Protein AF-A0A7R9URX5-F1 (afdb_monomer_lite)

Structure (mmCIF, N/CA/C/O backbone):
data_AF-A0A7R9URX5-F1
#
_entry.id   AF-A0A7R9URX5-F1
#
loop_
_atom_site.group_PDB
_atom_site.id
_atom_site.type_symbol
_atom_site.label_atom_id
_atom_site.label_alt_id
_atom_site.label_comp_id
_atom_site.label_asym_id
_atom_site.label_entity_id
_atom_site.label_seq_id
_atom_site.pdbx_PDB_ins_code
_atom_site.Cartn_x
_atom_site.Cartn_y
_atom_site.Cartn_z
_atom_site.occupancy
_atom_site.B_iso_or_equiv
_atom_site.auth_seq_id
_atom_site.auth_comp_id
_atom_site.auth_asym_id
_atom_site.auth_atom_id
_atom_site.pdbx_PDB_model_num
ATOM 1 N N . ALA A 1 1 ? -6.081 -8.281 -14.364 1.00 60.78 1 ALA A N 1
ATOM 2 C CA . ALA A 1 1 ? -4.673 -8.178 -14.805 1.00 60.78 1 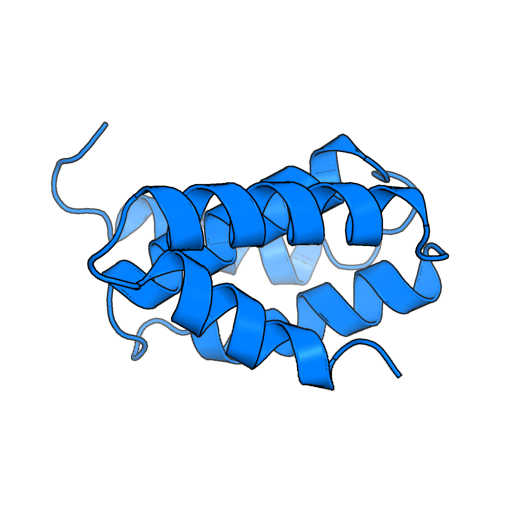ALA A CA 1
ATOM 3 C C . ALA A 1 1 ? -3.743 -7.744 -13.670 1.00 60.78 1 ALA A C 1
ATOM 5 O O . ALA A 1 1 ? -2.811 -8.479 -13.414 1.00 60.78 1 ALA A O 1
ATOM 6 N N . VAL A 1 2 ? -3.989 -6.657 -12.929 1.00 69.06 2 VAL A N 1
ATOM 7 C CA . VAL A 1 2 ? -3.375 -6.476 -11.587 1.00 69.06 2 VAL A CA 1
ATOM 8 C C . VAL A 1 2 ? -4.146 -5.482 -10.714 1.00 69.06 2 VAL A C 1
ATOM 10 O O . VAL A 1 2 ? -4.247 -5.650 -9.509 1.00 69.06 2 VAL A O 1
ATOM 13 N N . THR A 1 3 ? -4.822 -4.521 -11.342 1.00 69.81 3 THR A N 1
ATOM 14 C CA . THR A 1 3 ? -5.726 -3.553 -10.702 1.00 69.81 3 THR A CA 1
ATOM 15 C C . THR A 1 3 ? -6.873 -4.186 -9.919 1.00 69.81 3 THR A C 1
ATOM 17 O O . THR A 1 3 ? -7.281 -3.638 -8.906 1.00 69.81 3 THR A O 1
ATOM 20 N N . ALA A 1 4 ? -7.351 -5.366 -10.322 1.00 78.88 4 ALA A N 1
ATOM 21 C CA . ALA A 1 4 ? -8.354 -6.120 -9.564 1.00 78.88 4 ALA A CA 1
ATOM 22 C C . ALA A 1 4 ? -7.836 -6.632 -8.203 1.00 78.88 4 ALA A C 1
ATOM 24 O O . ALA A 1 4 ? -8.637 -6.934 -7.327 1.00 78.88 4 ALA A O 1
ATOM 25 N N . LEU A 1 5 ? -6.512 -6.720 -8.017 1.00 78.62 5 LEU A N 1
ATOM 26 C CA . LEU A 1 5 ? -5.903 -7.103 -6.740 1.00 78.62 5 LEU A CA 1
ATOM 27 C C . LEU A 1 5 ? -5.807 -5.919 -5.773 1.00 78.62 5 LEU A C 1
ATOM 29 O O . LEU A 1 5 ? -5.698 -6.135 -4.575 1.00 78.62 5 LEU A O 1
ATOM 33 N N . VAL A 1 6 ? -5.862 -4.676 -6.260 1.00 80.19 6 VAL A N 1
ATOM 34 C CA . VAL A 1 6 ? -5.692 -3.479 -5.422 1.00 80.19 6 VAL A CA 1
ATOM 35 C C . VAL A 1 6 ? -6.786 -3.357 -4.348 1.00 80.19 6 VAL A C 1
ATOM 37 O O . VAL A 1 6 ? -6.421 -3.202 -3.185 1.00 80.19 6 VAL A O 1
ATOM 40 N N . PRO A 1 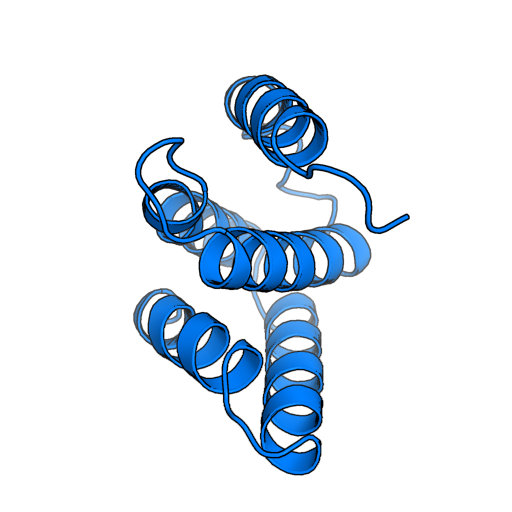7 ? -8.090 -3.511 -4.655 1.00 81.56 7 PRO A N 1
ATOM 41 C CA . PRO A 1 7 ? -9.133 -3.513 -3.627 1.00 81.56 7 PRO A CA 1
ATOM 42 C C . PRO A 1 7 ? -8.955 -4.640 -2.605 1.00 81.56 7 PRO A C 1
ATOM 44 O O . PRO A 1 7 ? -9.097 -4.402 -1.411 1.00 81.56 7 PRO A O 1
ATOM 47 N N . LEU A 1 8 ? -8.564 -5.835 -3.063 1.00 84.25 8 LEU A N 1
ATOM 48 C CA . LEU A 1 8 ? -8.329 -6.999 -2.199 1.00 84.25 8 LEU A CA 1
ATOM 49 C C . LEU A 1 8 ? -7.130 -6.793 -1.263 1.00 84.25 8 LEU A C 1
ATOM 51 O O . LEU A 1 8 ? -7.151 -7.241 -0.122 1.00 84.25 8 LEU A O 1
ATOM 55 N N . LEU A 1 9 ? -6.084 -6.103 -1.726 1.00 82.56 9 LEU A N 1
ATOM 56 C CA . LEU A 1 9 ? -4.941 -5.734 -0.892 1.00 82.56 9 LEU A CA 1
ATOM 57 C C . LEU A 1 9 ? -5.325 -4.688 0.155 1.00 82.56 9 LEU A C 1
ATOM 59 O O . LEU A 1 9 ? -4.887 -4.799 1.295 1.00 82.56 9 LEU A O 1
ATOM 63 N N . ILE A 1 10 ? -6.139 -3.693 -0.212 1.00 80.81 10 ILE A N 1
ATOM 64 C CA . ILE A 1 10 ? -6.640 -2.689 0.738 1.00 80.81 10 ILE A CA 1
ATOM 65 C C . ILE A 1 10 ? -7.506 -3.367 1.806 1.00 80.81 10 ILE A C 1
ATOM 67 O O . ILE A 1 10 ? -7.312 -3.108 2.989 1.00 80.81 10 ILE A O 1
ATOM 71 N N . GLU A 1 11 ? -8.405 -4.267 1.404 1.00 84.38 11 GLU A N 1
ATOM 72 C CA . GLU A 1 11 ? -9.258 -5.036 2.316 1.00 84.38 11 GLU A CA 1
ATOM 73 C C . GLU A 1 11 ? -8.430 -5.948 3.232 1.00 84.38 11 GLU A C 1
ATOM 75 O O . GLU A 1 11 ? -8.599 -5.915 4.446 1.00 84.38 11 GLU A O 1
ATOM 80 N N . GLY A 1 12 ? -7.457 -6.684 2.685 1.00 81.75 12 GLY A N 1
ATOM 81 C CA . GLY A 1 12 ? -6.571 -7.544 3.474 1.00 81.75 12 GLY A CA 1
ATOM 82 C C . GLY A 1 12 ? -5.662 -6.777 4.443 1.00 81.75 12 GLY A C 1
ATOM 83 O O . GLY A 1 12 ? -5.295 -7.297 5.494 1.00 81.75 12 GLY A O 1
ATOM 84 N N . LEU A 1 13 ? -5.306 -5.530 4.125 1.00 78.06 13 LEU A N 1
ATOM 85 C CA . LEU A 1 13 ? -4.555 -4.646 5.024 1.00 78.06 13 LEU A CA 1
ATOM 86 C C . LEU A 1 13 ? -5.424 -4.005 6.116 1.00 78.06 13 LEU A C 1
ATOM 88 O O . LEU A 1 13 ? -4.871 -3.586 7.135 1.00 78.06 13 LEU A O 1
ATOM 92 N N . ASP A 1 14 ? -6.742 -3.944 5.916 1.00 79.75 14 ASP A N 1
ATOM 93 C CA . ASP A 1 14 ? -7.735 -3.494 6.903 1.00 79.75 14 ASP A CA 1
ATOM 94 C C . ASP A 1 14 ? -8.373 -4.665 7.686 1.00 79.75 14 ASP A C 1
ATOM 96 O O . ASP A 1 14 ? -9.218 -4.450 8.556 1.00 79.75 14 ASP A O 1
ATOM 100 N N . ASP A 1 15 ? -7.961 -5.910 7.417 1.00 83.25 15 ASP A N 1
ATOM 101 C CA . ASP A 1 15 ? -8.466 -7.102 8.107 1.00 83.25 15 ASP A CA 1
ATOM 102 C C . ASP A 1 15 ? -8.152 -7.053 9.614 1.00 83.25 15 ASP A C 1
ATOM 104 O O . ASP A 1 15 ? -7.156 -6.478 10.051 1.00 83.25 15 ASP A O 1
ATOM 108 N N . ALA A 1 16 ? -8.985 -7.671 10.450 1.00 81.31 16 ALA A N 1
ATOM 109 C CA . ALA A 1 16 ? -8.756 -7.716 11.892 1.00 81.31 16 ALA A CA 1
ATOM 110 C C . ALA A 1 16 ? -7.538 -8.579 12.279 1.00 81.31 16 ALA A C 1
ATOM 112 O O . ALA A 1 16 ? -6.905 -8.317 13.303 1.00 81.31 16 ALA A O 1
ATOM 113 N N . LYS A 1 17 ? -7.198 -9.594 11.475 1.00 88.06 17 LYS A N 1
ATOM 114 C CA . LYS A 1 17 ? -6.134 -10.565 11.750 1.00 88.06 17 LYS A CA 1
ATOM 115 C C . LYS A 1 17 ? -4.785 -10.071 11.243 1.00 88.06 17 LYS A C 1
ATOM 117 O O . LYS A 1 17 ? -4.608 -9.795 10.058 1.00 88.06 17 LYS A O 1
ATOM 122 N N . ASP A 1 18 ? -3.787 -10.063 12.121 1.00 84.88 18 ASP A N 1
ATOM 123 C CA . ASP A 1 18 ? -2.431 -9.640 11.752 1.00 84.88 18 ASP A CA 1
ATOM 124 C C . ASP A 1 18 ? -1.769 -10.561 10.716 1.00 84.88 18 ASP A C 1
ATOM 126 O O . ASP A 1 18 ? -0.987 -10.096 9.887 1.00 84.88 18 ASP A O 1
ATOM 130 N N . GLU A 1 19 ? -2.139 -11.843 10.688 1.00 88.31 19 GLU A N 1
ATOM 131 C CA . GLU A 1 19 ? -1.699 -12.803 9.667 1.00 88.31 19 GLU A CA 1
ATOM 132 C C . GLU A 1 19 ? -2.143 -12.383 8.258 1.00 88.31 19 GLU A C 1
ATOM 134 O O . GLU A 1 19 ? -1.346 -12.417 7.319 1.00 88.31 19 GLU A O 1
ATOM 139 N N . VAL A 1 20 ? -3.393 -11.921 8.116 1.00 87.69 20 VAL A N 1
ATOM 140 C CA . VAL A 1 20 ? -3.965 -11.483 6.833 1.00 87.69 20 VAL A CA 1
ATOM 141 C C . VAL A 1 20 ? -3.323 -10.171 6.390 1.00 87.69 20 VAL A C 1
ATOM 143 O O . VAL A 1 20 ? -2.895 -10.061 5.240 1.00 87.69 20 VAL A O 1
ATOM 146 N N . LYS A 1 21 ? -3.124 -9.225 7.318 1.00 83.31 21 LYS A N 1
ATOM 147 C CA . LYS A 1 21 ? -2.380 -7.986 7.037 1.00 83.31 21 LYS A CA 1
ATOM 148 C C . LYS A 1 21 ? -0.958 -8.279 6.569 1.00 83.31 21 LYS A C 1
ATOM 150 O O . LYS A 1 21 ? -0.482 -7.660 5.620 1.00 83.31 21 LYS A O 1
ATOM 155 N N . SER A 1 22 ? -0.262 -9.204 7.231 1.00 84.00 22 SER A N 1
ATOM 156 C CA . SER A 1 22 ? 1.108 -9.586 6.875 1.00 84.00 22 SER A CA 1
ATOM 157 C C . SER A 1 22 ? 1.161 -10.235 5.490 1.00 84.00 22 SER A C 1
ATOM 159 O O . SER A 1 22 ? 1.959 -9.824 4.644 1.00 84.00 22 SER A O 1
ATOM 161 N N . ALA A 1 23 ? 0.245 -11.166 5.206 1.00 86.12 23 ALA A N 1
ATOM 162 C CA . ALA A 1 23 ? 0.121 -11.792 3.894 1.00 86.12 23 ALA A CA 1
ATOM 163 C C . ALA A 1 23 ? -0.179 -10.763 2.791 1.00 86.12 23 ALA A C 1
ATOM 165 O O . ALA A 1 23 ? 0.450 -10.796 1.732 1.00 86.12 23 ALA A O 1
ATOM 166 N N . ALA A 1 24 ? -1.066 -9.798 3.051 1.00 84.88 24 ALA A N 1
ATOM 167 C CA . ALA A 1 24 ? -1.368 -8.712 2.122 1.00 84.88 24 ALA A CA 1
ATOM 168 C C . ALA A 1 24 ? -0.138 -7.826 1.854 1.00 84.88 24 ALA A C 1
ATOM 170 O O . ALA A 1 24 ? 0.144 -7.501 0.700 1.00 84.88 24 ALA A O 1
ATOM 171 N N . ARG A 1 25 ? 0.667 -7.503 2.881 1.00 81.62 25 ARG A N 1
ATOM 172 C CA . ARG A 1 25 ? 1.942 -6.773 2.709 1.00 81.62 25 ARG A CA 1
ATOM 173 C C . ARG A 1 25 ? 2.947 -7.559 1.873 1.00 81.62 25 ARG A C 1
ATOM 175 O O . ARG A 1 25 ? 3.575 -6.994 0.980 1.00 81.62 25 ARG A O 1
ATOM 182 N N . MET A 1 26 ? 3.097 -8.855 2.144 1.00 83.56 26 MET A N 1
ATOM 183 C CA . MET A 1 26 ? 3.984 -9.727 1.369 1.00 83.56 26 MET A CA 1
ATOM 184 C C . MET A 1 26 ? 3.540 -9.811 -0.092 1.00 83.56 26 MET A C 1
ATOM 186 O O . MET A 1 26 ? 4.369 -9.706 -0.994 1.00 83.56 26 MET A O 1
ATOM 190 N N . CYS A 1 27 ? 2.233 -9.924 -0.330 1.00 83.88 27 CYS A N 1
ATOM 191 C CA . CYS A 1 27 ? 1.664 -9.948 -1.670 1.00 83.88 27 CYS A CA 1
ATOM 192 C C . CYS A 1 27 ? 1.912 -8.622 -2.406 1.00 83.88 27 CYS A C 1
ATOM 194 O O . CYS A 1 27 ? 2.418 -8.634 -3.525 1.00 83.88 27 CYS A O 1
ATOM 196 N N . ALA A 1 28 ? 1.666 -7.476 -1.760 1.00 79.56 28 ALA A N 1
ATOM 197 C CA . ALA A 1 28 ? 1.954 -6.157 -2.325 1.00 79.56 28 ALA A CA 1
ATOM 198 C C . ALA A 1 28 ? 3.438 -5.992 -2.701 1.00 79.56 28 ALA A C 1
ATOM 200 O O . ALA A 1 28 ? 3.757 -5.458 -3.766 1.00 79.56 28 ALA A O 1
ATOM 201 N N . LYS A 1 29 ? 4.348 -6.499 -1.859 1.00 80.62 29 LYS A N 1
ATOM 202 C CA . LYS A 1 29 ? 5.791 -6.482 -2.122 1.00 80.62 29 LYS A CA 1
ATOM 203 C C . LYS A 1 29 ? 6.161 -7.336 -3.335 1.00 80.62 29 LYS A C 1
ATOM 205 O O . LYS A 1 29 ? 6.894 -6.866 -4.204 1.00 80.62 29 LYS A O 1
ATOM 210 N N . GLU A 1 30 ? 5.632 -8.553 -3.431 1.00 83.25 30 GLU A N 1
ATOM 211 C CA . GLU A 1 30 ? 5.967 -9.448 -4.543 1.00 83.25 30 GLU A CA 1
ATOM 212 C C . GLU A 1 30 ? 5.331 -8.993 -5.861 1.00 83.25 30 GLU A C 1
ATOM 214 O O . GLU A 1 30 ? 5.949 -9.097 -6.922 1.00 83.25 30 GLU A O 1
ATOM 219 N N . ILE A 1 31 ? 4.147 -8.379 -5.800 1.00 79.12 31 ILE A N 1
ATOM 220 C CA . ILE A 1 31 ? 3.529 -7.679 -6.930 1.00 79.12 31 ILE A CA 1
ATOM 221 C C . ILE A 1 31 ? 4.440 -6.533 -7.391 1.00 79.12 31 ILE A C 1
ATOM 223 O O . ILE A 1 31 ? 4.762 -6.448 -8.572 1.00 79.12 31 ILE A O 1
ATOM 227 N N . GLY A 1 32 ? 4.943 -5.697 -6.478 1.00 74.12 32 GLY A N 1
ATOM 228 C CA . GLY A 1 32 ? 5.894 -4.629 -6.816 1.00 74.12 32 GLY A CA 1
ATOM 229 C C . GLY A 1 32 ? 7.173 -5.130 -7.491 1.00 74.12 32 GLY A C 1
ATOM 230 O O . GLY A 1 32 ? 7.690 -4.479 -8.399 1.00 74.12 32 GLY A O 1
ATOM 231 N N . ARG A 1 33 ? 7.650 -6.317 -7.099 1.00 76.94 33 ARG A N 1
ATOM 232 C CA . ARG A 1 33 ? 8.854 -6.946 -7.660 1.00 76.94 33 ARG A CA 1
ATOM 233 C C . ARG A 1 33 ? 8.621 -7.546 -9.047 1.00 76.94 33 ARG A C 1
ATOM 235 O O . ARG A 1 33 ? 9.470 -7.429 -9.930 1.00 76.94 33 ARG A O 1
ATOM 242 N N . THR A 1 34 ? 7.467 -8.176 -9.246 1.00 77.50 34 THR A N 1
ATOM 243 C CA . THR A 1 34 ? 7.136 -8.914 -10.477 1.00 77.50 34 THR A CA 1
ATOM 244 C C . THR A 1 34 ? 6.531 -8.035 -11.572 1.00 77.50 34 THR A C 1
ATOM 246 O O . THR A 1 34 ? 6.700 -8.325 -12.757 1.00 77.50 34 THR A O 1
ATOM 249 N N . LEU A 1 35 ? 5.861 -6.937 -11.218 1.00 74.88 35 LEU A N 1
ATOM 250 C CA . LEU A 1 35 ? 5.193 -6.069 -12.184 1.00 74.88 35 LEU A CA 1
ATOM 251 C C . LEU A 1 35 ? 6.165 -5.249 -13.035 1.00 74.88 35 LEU A C 1
ATOM 253 O O . LEU A 1 35 ? 7.161 -4.723 -12.549 1.00 74.88 35 LEU A O 1
ATOM 257 N N . SER A 1 36 ? 5.845 -5.058 -14.316 1.00 75.56 36 SER A N 1
ATOM 258 C CA . SER A 1 36 ? 6.529 -4.084 -15.177 1.00 75.56 36 SER A CA 1
ATOM 259 C C . SER A 1 36 ? 6.166 -2.643 -14.780 1.00 75.56 36 SER A C 1
ATOM 261 O O . SER A 1 36 ? 5.097 -2.405 -14.218 1.00 75.56 36 SER A O 1
ATOM 263 N N . GLY A 1 37 ? 7.006 -1.650 -15.105 1.00 72.06 37 GLY A N 1
ATOM 264 C CA . GLY A 1 37 ? 6.754 -0.244 -14.732 1.00 72.06 37 GLY A CA 1
ATOM 265 C C . GLY A 1 37 ? 5.396 0.303 -15.211 1.00 72.06 37 GLY A C 1
ATOM 266 O O . GLY A 1 37 ? 4.769 1.115 -14.534 1.00 72.06 37 GLY A O 1
ATOM 267 N N . ARG A 1 38 ? 4.864 -0.208 -16.334 1.00 76.00 38 ARG A N 1
ATOM 268 C CA . ARG A 1 38 ? 3.503 0.113 -16.809 1.00 76.00 38 ARG A CA 1
ATOM 269 C C . ARG A 1 38 ? 2.410 -0.423 -15.873 1.00 76.00 38 ARG A C 1
ATOM 271 O O . ARG A 1 38 ? 1.406 0.253 -15.668 1.00 76.00 38 ARG A O 1
ATOM 278 N N . ALA A 1 39 ? 2.590 -1.619 -15.321 1.00 74.69 39 ALA A N 1
ATOM 279 C CA . ALA A 1 39 ? 1.632 -2.219 -14.399 1.00 74.69 39 ALA A CA 1
ATOM 280 C C . ALA A 1 39 ? 1.676 -1.554 -13.013 1.00 74.69 39 ALA A C 1
ATOM 282 O O . ALA A 1 39 ? 0.626 -1.381 -12.399 1.00 74.69 39 ALA A O 1
ATOM 283 N N . VAL A 1 40 ? 2.850 -1.086 -12.569 1.00 75.44 40 VAL A N 1
ATOM 284 C CA . VAL A 1 40 ? 2.979 -0.253 -11.358 1.00 75.44 40 VAL A CA 1
ATOM 285 C C . VAL A 1 40 ? 2.156 1.030 -11.495 1.00 75.44 40 VAL A C 1
ATOM 287 O O . VAL A 1 40 ? 1.347 1.319 -10.617 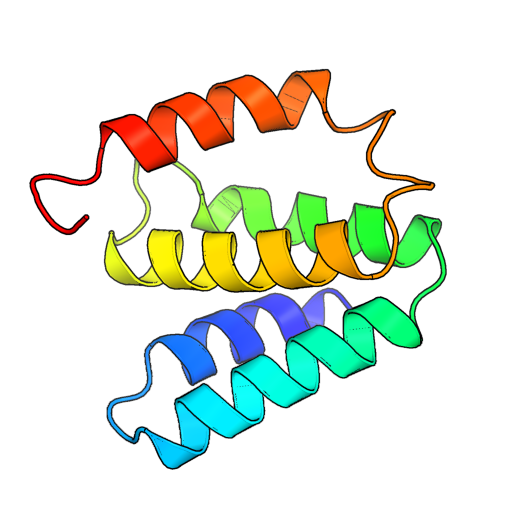1.00 75.44 40 VAL A O 1
ATOM 290 N N . ARG A 1 41 ? 2.249 1.738 -12.632 1.00 77.31 41 ARG A N 1
ATOM 291 C CA . ARG A 1 41 ? 1.405 2.924 -12.889 1.00 77.31 41 ARG A CA 1
ATOM 292 C C . ARG A 1 41 ? -0.091 2.616 -12.837 1.00 77.31 41 ARG A C 1
ATOM 294 O O . ARG A 1 41 ? -0.858 3.375 -12.256 1.00 77.31 41 ARG A O 1
ATOM 301 N N . GLN A 1 42 ? -0.521 1.487 -13.402 1.00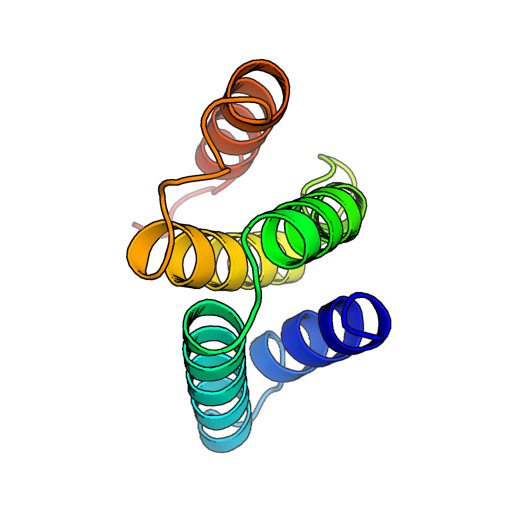 80.06 42 GLN A N 1
ATOM 302 C CA . GLN A 1 42 ? -1.924 1.070 -13.311 1.00 80.06 42 GLN A CA 1
ATOM 303 C C . GLN A 1 42 ? -2.360 0.791 -11.867 1.00 80.06 42 GLN A C 1
ATOM 305 O O . GLN A 1 42 ? -3.464 1.182 -11.493 1.00 80.06 42 GLN A O 1
ATOM 310 N N . CYS A 1 43 ? -1.510 0.161 -11.049 1.00 78.69 43 CYS A N 1
ATOM 311 C CA . CYS A 1 43 ? -1.787 -0.025 -9.625 1.00 78.69 43 CYS A CA 1
ATOM 312 C C . CYS A 1 43 ? -1.905 1.311 -8.885 1.00 78.69 43 CYS A C 1
ATOM 314 O O . CYS A 1 43 ? -2.839 1.479 -8.111 1.00 78.69 43 CYS A O 1
ATOM 316 N N . MET A 1 44 ? -1.013 2.270 -9.147 1.00 78.50 44 MET A N 1
ATOM 317 C CA . MET A 1 44 ? -1.056 3.590 -8.506 1.00 78.50 44 MET A CA 1
ATOM 318 C C . MET A 1 44 ? -2.340 4.349 -8.828 1.00 78.50 44 MET A C 1
ATOM 320 O O . MET A 1 44 ? -3.007 4.833 -7.920 1.00 78.50 44 MET A O 1
ATOM 324 N N . ARG A 1 45 ? -2.753 4.370 -10.098 1.00 80.75 45 ARG A N 1
ATOM 325 C CA . ARG A 1 45 ? -4.019 4.998 -10.500 1.00 80.75 45 ARG A CA 1
ATOM 326 C C . ARG A 1 45 ? -5.235 4.314 -9.878 1.00 80.75 45 ARG A C 1
ATOM 328 O O . ARG A 1 45 ? -6.207 4.979 -9.540 1.00 80.75 45 ARG A O 1
ATOM 335 N N . ALA A 1 46 ? -5.181 2.996 -9.688 1.00 82.62 46 ALA A N 1
ATOM 336 C CA . ALA A 1 46 ? -6.231 2.260 -8.986 1.00 82.62 46 ALA A CA 1
ATOM 337 C C . ALA A 1 46 ? -6.254 2.520 -7.468 1.00 82.62 46 ALA A C 1
ATOM 339 O O . ALA A 1 46 ? -7.270 2.246 -6.834 1.00 82.62 46 ALA A O 1
ATOM 340 N N . LEU A 1 47 ? -5.170 3.053 -6.889 1.00 79.19 47 LEU A N 1
ATOM 341 C CA . LEU A 1 47 ? -5.105 3.466 -5.484 1.00 79.19 47 LEU A CA 1
ATOM 342 C C . LEU A 1 47 ? -5.669 4.876 -5.253 1.00 79.19 47 LEU A C 1
ATOM 344 O O . LEU A 1 47 ? -6.070 5.166 -4.131 1.00 79.19 47 LEU A O 1
ATOM 348 N N . TYR A 1 48 ? -5.756 5.735 -6.276 1.00 79.69 48 TYR A N 1
ATOM 349 C CA . TYR A 1 48 ? -6.251 7.115 -6.129 1.00 79.69 48 TYR A CA 1
ATOM 350 C C . TYR A 1 48 ? -7.625 7.221 -5.445 1.00 79.69 48 TYR A C 1
ATOM 352 O O . TYR A 1 48 ? -7.742 8.016 -4.517 1.00 79.69 48 TYR A O 1
ATOM 360 N N . PRO A 1 49 ? -8.637 6.390 -5.773 1.00 80.38 49 PRO A N 1
ATOM 361 C CA . PRO A 1 49 ? -9.929 6.445 -5.085 1.00 80.38 49 PRO A CA 1
ATOM 362 C C . PRO A 1 49 ? -9.847 6.106 -3.589 1.00 80.38 49 PRO A C 1
ATOM 364 O O . PRO A 1 49 ? -10.677 6.556 -2.808 1.00 80.38 49 PRO A O 1
ATOM 3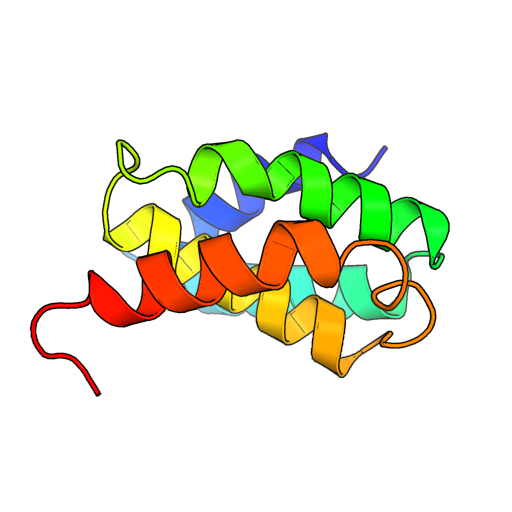67 N N . ALA A 1 50 ? -8.860 5.304 -3.180 1.00 76.38 50 ALA A N 1
ATOM 368 C CA . ALA A 1 50 ? -8.639 4.944 -1.779 1.00 76.38 50 ALA A CA 1
ATOM 369 C C . ALA A 1 50 ? -7.815 5.993 -1.012 1.00 76.38 50 ALA A C 1
ATOM 371 O O . ALA A 1 50 ? -7.787 5.961 0.217 1.00 76.38 50 ALA A O 1
ATOM 372 N N . LEU A 1 51 ? -7.155 6.904 -1.733 1.00 75.62 51 LEU A N 1
ATOM 373 C CA . LEU A 1 51 ? -6.412 8.041 -1.188 1.00 75.62 51 LEU A CA 1
ATOM 374 C C . LEU A 1 51 ? -7.238 9.338 -1.181 1.00 75.62 51 LEU A C 1
ATOM 376 O O . LEU A 1 51 ? -6.802 10.317 -0.583 1.00 75.62 51 LEU A O 1
ATOM 380 N N . ASP A 1 52 ? -8.418 9.337 -1.810 1.00 79.69 52 ASP A N 1
ATOM 381 C CA . ASP A 1 52 ? -9.337 10.477 -1.846 1.00 79.69 52 ASP A CA 1
ATOM 382 C C . ASP A 1 52 ? -9.645 10.990 -0.428 1.00 79.69 52 ASP A C 1
ATOM 384 O O . ASP A 1 52 ? -9.843 10.172 0.479 1.00 79.69 52 ASP A O 1
ATOM 388 N N . PRO A 1 53 ? -9.731 12.313 -0.203 1.00 67.94 53 PRO A N 1
ATOM 389 C CA . PRO A 1 53 ? -10.046 12.886 1.104 1.00 67.94 53 PRO A CA 1
ATOM 390 C C . PRO A 1 53 ? -11.321 12.307 1.742 1.00 67.94 53 PRO A C 1
ATOM 392 O O . PRO A 1 53 ? -11.378 12.174 2.965 1.00 67.94 53 PRO A O 1
ATOM 395 N N . SER A 1 54 ? -12.286 11.860 0.938 1.00 71.12 54 SER A N 1
ATOM 396 C CA . SER A 1 54 ? -13.551 11.247 1.366 1.00 71.12 54 SER A CA 1
ATOM 397 C C . SER A 1 54 ? -13.421 9.773 1.790 1.00 71.12 54 SER A C 1
ATOM 399 O O . SER A 1 54 ? -14.371 9.194 2.323 1.00 71.12 54 SER A O 1
ATOM 401 N N . ALA A 1 55 ? -12.273 9.132 1.542 1.00 71.94 55 ALA A N 1
ATOM 402 C CA . ALA A 1 55 ? -12.034 7.729 1.863 1.00 71.94 55 ALA A CA 1
ATOM 403 C C . ALA A 1 55 ? -11.818 7.497 3.371 1.00 71.94 55 ALA A C 1
ATOM 405 O O . ALA A 1 55 ? -11.364 8.367 4.117 1.00 71.94 55 ALA A O 1
ATOM 406 N N . LYS A 1 56 ? -12.114 6.277 3.841 1.00 77.75 56 LYS A N 1
ATOM 407 C CA . LYS A 1 56 ? -11.946 5.902 5.256 1.00 77.75 56 LYS A CA 1
ATOM 408 C C . LYS A 1 56 ? -10.463 6.002 5.676 1.00 77.75 56 LYS A C 1
ATOM 410 O O . LYS A 1 56 ? -9.620 5.445 4.973 1.00 77.75 56 LYS A O 1
ATOM 415 N N . PRO A 1 57 ? -10.127 6.570 6.854 1.00 73.69 57 PRO A N 1
ATOM 416 C CA . PRO A 1 57 ? -8.735 6.761 7.288 1.00 73.69 57 PRO A CA 1
ATOM 417 C C . PRO A 1 57 ? -7.882 5.484 7.295 1.00 73.69 57 PRO A C 1
ATOM 419 O O . PRO A 1 57 ? -6.731 5.497 6.869 1.00 73.69 57 PRO A O 1
ATOM 422 N N . LYS A 1 58 ? -8.451 4.347 7.717 1.00 70.81 58 LYS A N 1
ATOM 423 C CA . LYS A 1 58 ? -7.743 3.056 7.692 1.00 70.81 58 LYS A CA 1
ATOM 424 C C . LYS A 1 58 ? -7.439 2.571 6.273 1.00 70.81 58 LYS A C 1
ATOM 426 O O . LYS A 1 58 ? -6.328 2.116 6.012 1.00 70.81 58 LYS A O 1
ATOM 431 N N . ALA A 1 59 ? -8.385 2.737 5.347 1.00 75.50 59 ALA A N 1
ATOM 432 C CA . ALA A 1 59 ? -8.187 2.404 3.939 1.00 75.50 59 ALA A CA 1
ATOM 433 C C . ALA A 1 59 ? -7.116 3.301 3.294 1.00 75.50 59 ALA A C 1
ATOM 435 O O . ALA A 1 59 ? -6.293 2.797 2.531 1.00 75.50 59 ALA A O 1
ATOM 436 N N . LYS A 1 60 ? -7.055 4.590 3.671 1.00 77.25 60 LYS A N 1
ATOM 437 C CA . LYS A 1 60 ? -5.970 5.500 3.264 1.00 77.25 60 LYS A CA 1
ATOM 438 C C . LYS A 1 60 ? -4.608 4.987 3.732 1.00 77.25 60 LYS A C 1
ATOM 440 O O . LYS A 1 60 ? -3.695 4.862 2.923 1.00 77.25 60 LYS A O 1
ATOM 445 N N . MET A 1 61 ? -4.469 4.623 5.011 1.00 77.31 61 MET A N 1
ATOM 446 C CA . MET A 1 61 ? -3.205 4.088 5.542 1.00 77.31 61 MET A CA 1
ATOM 447 C C . MET A 1 61 ? -2.788 2.773 4.869 1.00 77.31 61 MET A C 1
ATOM 449 O O . MET A 1 61 ? -1.611 2.581 4.560 1.00 77.31 61 MET A O 1
ATOM 453 N N . ALA A 1 62 ? -3.743 1.880 4.597 1.00 80.00 62 ALA A N 1
ATOM 454 C CA . ALA A 1 62 ? -3.501 0.653 3.844 1.00 80.00 62 ALA A CA 1
ATOM 455 C C . ALA A 1 62 ? -3.008 0.952 2.416 1.00 80.00 62 ALA A C 1
ATOM 457 O O . ALA A 1 62 ? -1.979 0.423 1.992 1.00 80.00 62 ALA A O 1
ATOM 458 N N . ALA A 1 63 ? -3.693 1.847 1.700 1.00 81.69 63 ALA A N 1
ATOM 459 C CA . ALA A 1 63 ? -3.322 2.269 0.353 1.00 81.69 63 ALA A CA 1
ATOM 460 C C . ALA A 1 63 ? -1.927 2.921 0.310 1.00 81.69 63 ALA A C 1
ATOM 462 O O . ALA A 1 63 ? -1.123 2.581 -0.560 1.00 81.69 63 ALA A O 1
ATOM 463 N N . LEU A 1 64 ? -1.600 3.778 1.284 1.00 80.88 64 LEU A N 1
ATOM 464 C CA . LEU A 1 64 ? -0.264 4.360 1.452 1.00 80.88 64 LEU A CA 1
ATOM 465 C C . LEU A 1 64 ? 0.809 3.285 1.679 1.00 80.88 64 LEU A C 1
ATOM 467 O O . LEU A 1 64 ? 1.887 3.364 1.095 1.00 80.88 64 LEU A O 1
ATOM 471 N N . GLY A 1 65 ? 0.517 2.252 2.475 1.00 80.00 65 GLY A N 1
ATOM 472 C CA . GLY A 1 65 ? 1.436 1.134 2.710 1.00 80.00 65 GLY A CA 1
ATOM 473 C C . GLY A 1 65 ? 1.715 0.298 1.455 1.00 80.00 65 GLY A C 1
ATOM 474 O O . GLY A 1 65 ? 2.865 -0.081 1.201 1.00 80.00 65 GLY A O 1
ATOM 475 N N . VAL A 1 66 ? 0.687 0.046 0.633 1.00 80.31 66 VAL A N 1
ATOM 476 C CA . VAL A 1 66 ? 0.853 -0.600 -0.683 1.00 80.31 66 VAL A CA 1
ATOM 477 C C . VAL A 1 66 ? 1.704 0.280 -1.587 1.00 80.31 66 VAL A C 1
ATOM 479 O O . VAL A 1 66 ? 2.659 -0.205 -2.192 1.00 80.31 66 VAL A O 1
ATOM 482 N N . LEU A 1 67 ? 1.399 1.576 -1.647 1.00 80.75 67 LEU A N 1
ATOM 483 C CA . LEU A 1 67 ? 2.109 2.520 -2.496 1.00 80.75 67 LEU A CA 1
ATOM 484 C C . LEU A 1 67 ? 3.588 2.625 -2.112 1.00 80.75 67 LEU A C 1
ATOM 486 O O . LEU A 1 67 ? 4.446 2.495 -2.979 1.00 80.75 67 LEU A O 1
ATOM 490 N N . ALA A 1 68 ? 3.900 2.759 -0.823 1.00 79.06 68 ALA A N 1
ATOM 491 C CA . ALA A 1 68 ? 5.274 2.776 -0.326 1.00 79.06 68 ALA A CA 1
ATOM 492 C C . ALA A 1 68 ? 6.037 1.494 -0.699 1.00 79.06 68 ALA A C 1
ATOM 494 O O . ALA A 1 68 ? 7.191 1.556 -1.122 1.00 79.06 68 ALA A O 1
ATOM 495 N N . SER A 1 69 ? 5.376 0.336 -0.607 1.00 78.62 69 SER A N 1
ATOM 496 C CA . SER A 1 69 ? 5.962 -0.950 -1.003 1.00 78.62 69 SER A CA 1
ATOM 497 C C . SER A 1 69 ? 6.248 -1.009 -2.506 1.00 78.62 69 SER A C 1
ATOM 499 O O . SER A 1 69 ? 7.310 -1.482 -2.904 1.00 78.62 69 SER A O 1
ATOM 501 N N . LEU A 1 70 ? 5.345 -0.489 -3.344 1.00 78.31 70 LEU A N 1
ATOM 502 C CA . LEU A 1 70 ? 5.540 -0.404 -4.794 1.00 78.31 70 LEU A CA 1
ATOM 503 C C . LEU A 1 70 ? 6.692 0.548 -5.155 1.00 78.31 70 LEU A C 1
ATOM 505 O O . LEU A 1 70 ? 7.580 0.163 -5.918 1.00 78.31 70 LEU A O 1
ATOM 509 N N . CYS A 1 71 ? 6.723 1.743 -4.556 1.00 78.19 71 CYS A N 1
ATOM 510 C CA . CYS A 1 71 ? 7.784 2.734 -4.755 1.00 78.19 71 CYS A CA 1
ATOM 511 C C . CYS A 1 71 ? 9.162 2.190 -4.365 1.00 78.19 71 CYS A C 1
ATOM 513 O O . CYS A 1 71 ? 10.138 2.420 -5.075 1.00 78.19 71 CYS A O 1
ATOM 515 N N . ALA A 1 72 ? 9.240 1.443 -3.259 1.00 78.88 72 ALA A N 1
ATOM 516 C CA . ALA A 1 72 ? 10.490 0.870 -2.771 1.00 78.88 72 ALA A CA 1
ATOM 517 C C . ALA A 1 72 ? 11.051 -0.235 -3.682 1.00 78.88 72 ALA 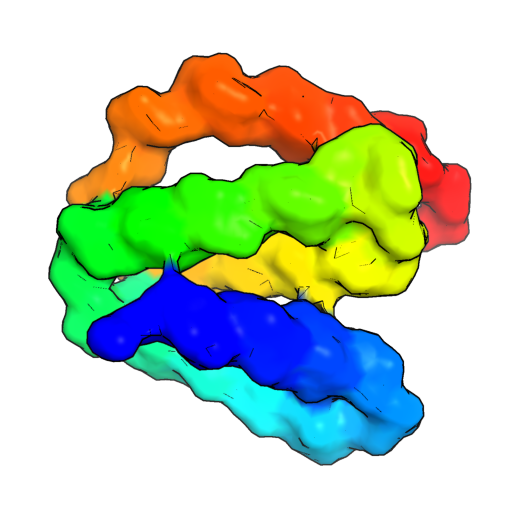A C 1
ATOM 519 O O . ALA A 1 72 ? 12.256 -0.469 -3.672 1.00 78.88 72 ALA A O 1
ATOM 520 N N . GLN A 1 73 ? 10.201 -0.949 -4.430 1.00 77.44 73 GLN A N 1
ATOM 521 C CA . GLN A 1 73 ? 10.647 -2.027 -5.321 1.00 77.44 73 GLN A CA 1
ATOM 522 C C . GLN A 1 73 ? 10.953 -1.540 -6.744 1.00 77.44 73 GLN A C 1
ATOM 524 O O . GLN A 1 73 ? 11.888 -2.052 -7.355 1.00 77.44 73 GLN A O 1
ATOM 529 N N . LYS A 1 74 ? 10.185 -0.578 -7.279 1.00 73.50 74 LYS A N 1
ATOM 530 C CA . LYS A 1 74 ? 10.361 -0.053 -8.646 1.00 73.50 74 LYS A CA 1
ATOM 531 C C . LYS A 1 74 ? 10.112 1.458 -8.728 1.00 73.50 74 LYS A C 1
ATOM 533 O O . LYS A 1 74 ? 8.994 1.875 -9.033 1.00 73.50 74 LYS A O 1
ATOM 538 N N . PRO A 1 75 ? 11.149 2.289 -8.528 1.00 70.56 75 PRO A N 1
ATOM 539 C CA . PRO A 1 75 ? 11.034 3.741 -8.697 1.00 70.56 75 PRO A CA 1
ATOM 540 C C . PRO A 1 75 ? 10.921 4.178 -10.175 1.00 70.56 75 PRO A C 1
ATOM 542 O O . PRO A 1 75 ? 10.369 5.235 -10.471 1.00 70.56 75 PRO A O 1
ATOM 545 N N . GLU A 1 76 ? 11.382 3.339 -11.107 1.00 67.44 76 GLU A N 1
ATOM 546 C CA . GLU A 1 76 ? 11.570 3.559 -12.560 1.00 67.44 76 GLU A CA 1
ATOM 547 C C . GLU A 1 76 ? 10.265 3.572 -13.392 1.00 67.44 76 GLU A C 1
ATOM 549 O O . GLU A 1 76 ? 10.084 2.934 -14.427 1.00 67.44 76 GLU A O 1
ATOM 554 N N . GLY A 1 77 ? 9.291 4.326 -12.907 1.00 64.00 77 GLY A N 1
ATOM 555 C CA . GLY A 1 77 ? 7.981 4.514 -13.525 1.00 64.00 77 GLY A CA 1
ATOM 556 C C . GLY A 1 77 ? 7.064 5.429 -12.721 1.00 64.00 77 GLY A C 1
ATOM 557 O O . GLY A 1 77 ? 5.984 5.761 -13.214 1.00 64.00 77 GLY A O 1
ATOM 558 N N . LEU A 1 78 ? 7.516 5.826 -11.525 1.00 67.06 78 LEU A N 1
ATOM 559 C CA . LEU A 1 78 ? 6.877 6.755 -10.601 1.00 67.06 78 LEU A CA 1
ATOM 560 C C . LEU A 1 78 ? 7.002 8.209 -11.057 1.00 67.06 78 LEU A C 1
ATOM 562 O O . LEU A 1 78 ? 6.103 9.008 -10.844 1.00 67.06 78 LEU A O 1
ATOM 566 N N . GLU A 1 79 ? 8.116 8.531 -11.705 1.00 72.44 79 GLU A N 1
ATOM 567 C CA . GLU A 1 79 ? 8.535 9.873 -12.132 1.00 72.44 79 GLU A CA 1
ATOM 568 C C . GLU A 1 79 ? 7.467 10.632 -12.932 1.00 72.44 79 GLU A C 1
ATOM 570 O O . GLU A 1 79 ? 7.319 11.839 -12.768 1.00 72.44 79 GLU A O 1
ATOM 575 N N . TYR A 1 80 ? 6.660 9.921 -13.721 1.00 72.81 80 TYR A N 1
ATOM 576 C CA . TYR A 1 80 ? 5.567 10.512 -14.498 1.00 72.81 80 TYR A CA 1
ATOM 577 C C . TYR A 1 80 ? 4.271 10.731 -13.706 1.00 72.81 80 TYR A C 1
ATOM 579 O O . TYR A 1 80 ? 3.454 11.545 -14.115 1.00 72.81 80 TYR A O 1
ATOM 587 N N . GLU A 1 81 ? 4.067 10.010 -12.603 1.00 72.56 81 GLU A N 1
ATOM 588 C CA . GLU A 1 81 ? 2.852 10.087 -11.773 1.00 72.56 81 GLU A CA 1
ATOM 589 C C . GLU A 1 81 ? 3.100 10.872 -10.470 1.00 72.56 81 GLU A C 1
ATOM 591 O O . GLU A 1 81 ? 2.156 11.192 -9.752 1.00 72.56 81 GLU A O 1
ATOM 596 N N . LEU A 1 82 ? 4.360 11.201 -10.150 1.00 73.69 82 LEU A N 1
ATOM 597 C CA . LEU A 1 82 ? 4.739 12.007 -8.987 1.00 73.69 82 LEU A CA 1
ATOM 598 C C . LEU A 1 82 ? 4.038 13.375 -8.925 1.00 73.69 82 LEU A C 1
ATOM 600 O O . LEU A 1 82 ? 3.598 13.720 -7.832 1.00 73.69 82 LEU A O 1
ATOM 604 N N . PRO A 1 83 ? 3.888 14.153 -10.017 1.00 79.44 83 PRO A N 1
ATOM 605 C CA . PRO A 1 83 ? 3.244 15.467 -9.943 1.00 79.44 83 PRO A CA 1
ATOM 606 C C . PRO A 1 83 ? 1.803 15.403 -9.425 1.00 79.44 83 PRO A C 1
ATOM 608 O O . PRO A 1 83 ? 1.400 16.254 -8.638 1.00 79.44 83 PRO A O 1
ATOM 611 N N . ASP A 1 84 ? 1.064 14.364 -9.818 1.00 76.44 84 ASP A N 1
ATOM 612 C CA . ASP A 1 84 ? -0.323 14.145 -9.401 1.00 76.44 84 ASP A CA 1
ATOM 613 C C . ASP A 1 84 ? -0.402 13.468 -8.025 1.00 76.44 84 ASP A C 1
ATOM 615 O O . ASP A 1 84 ? -1.314 13.713 -7.239 1.00 76.44 84 ASP A O 1
ATOM 619 N N . LEU A 1 85 ? 0.579 12.623 -7.703 1.00 72.31 85 LEU A N 1
ATOM 620 C CA . LEU A 1 85 ? 0.605 11.853 -6.466 1.00 72.31 85 LEU A CA 1
ATOM 621 C C . LEU A 1 85 ? 1.104 12.651 -5.257 1.00 72.31 85 LEU A C 1
ATOM 623 O O . LEU A 1 85 ? 0.599 12.467 -4.154 1.00 72.31 85 LEU A O 1
ATOM 627 N N . VAL A 1 86 ? 2.115 13.500 -5.433 1.00 79.19 86 VAL A N 1
ATOM 628 C CA . VAL A 1 86 ? 2.709 14.309 -4.360 1.00 79.19 86 VAL A CA 1
ATOM 629 C C . VAL A 1 86 ? 1.661 15.112 -3.579 1.00 79.19 86 VAL A C 1
ATOM 631 O O . VAL A 1 86 ? 1.667 14.993 -2.354 1.00 79.19 86 VAL A O 1
ATOM 634 N N . PRO A 1 87 ? 0.741 15.876 -4.204 1.00 79.31 87 PRO A N 1
ATOM 635 C CA . PRO A 1 87 ? -0.277 16.607 -3.448 1.00 79.31 87 PRO A CA 1
ATOM 636 C C . PRO A 1 87 ? -1.203 15.668 -2.663 1.00 79.31 87 PRO A C 1
ATOM 638 O O . PRO A 1 87 ? -1.475 15.934 -1.495 1.00 79.31 87 PRO A O 1
ATOM 641 N N . ILE A 1 88 ? -1.596 14.531 -3.247 1.00 74.75 88 ILE A N 1
ATOM 642 C CA . ILE A 1 88 ? -2.437 13.516 -2.589 1.00 74.75 88 ILE A CA 1
ATOM 643 C C . ILE A 1 88 ? -1.715 12.901 -1.382 1.00 74.75 88 ILE A C 1
ATOM 645 O O . ILE A 1 88 ? -2.319 12.686 -0.335 1.00 74.75 88 ILE A O 1
ATOM 649 N N . LEU A 1 89 ? -0.413 12.625 -1.498 1.00 70.88 89 LEU A N 1
ATOM 650 C CA . LEU A 1 89 ? 0.396 12.106 -0.394 1.00 70.88 89 LEU A CA 1
ATOM 651 C C . LEU A 1 89 ? 0.556 13.130 0.724 1.00 70.88 89 LEU A C 1
ATOM 653 O O . LEU A 1 89 ? 0.450 12.760 1.889 1.00 70.88 89 LEU A O 1
ATOM 657 N N . ILE A 1 90 ? 0.802 14.397 0.382 1.00 76.44 90 ILE A N 1
ATOM 658 C CA . ILE A 1 90 ? 0.887 15.483 1.363 1.00 76.44 90 ILE A CA 1
ATOM 659 C C . ILE A 1 90 ? -0.438 15.596 2.115 1.00 76.44 90 ILE A C 1
ATOM 661 O O . ILE A 1 90 ? -0.430 15.650 3.341 1.00 76.44 90 ILE A O 1
ATOM 665 N N . GLU A 1 91 ? -1.568 15.580 1.410 1.00 73.69 91 GLU A N 1
ATOM 666 C CA . GLU A 1 91 ? -2.896 15.660 2.016 1.00 73.69 91 GLU A CA 1
ATOM 667 C C . GLU A 1 91 ? -3.203 14.435 2.890 1.00 73.69 91 GLU A C 1
ATOM 669 O O . GLU A 1 91 ? -3.584 14.586 4.049 1.00 73.69 91 GLU A O 1
ATOM 674 N N . ALA A 1 92 ? -2.942 13.221 2.397 1.00 67.69 92 ALA A N 1
ATOM 675 C CA . ALA A 1 92 ? -3.164 11.987 3.149 1.00 67.69 92 ALA A CA 1
ATOM 676 C C . ALA A 1 92 ? -2.272 11.878 4.402 1.00 67.69 92 ALA A C 1
ATOM 678 O O . ALA A 1 92 ? -2.732 11.394 5.435 1.00 67.69 92 ALA A O 1
ATOM 679 N N . LEU A 1 93 ? -1.021 12.350 4.335 1.00 67.50 93 LEU A N 1
ATOM 680 C CA . LEU A 1 93 ? -0.121 12.463 5.492 1.00 67.50 93 LEU A CA 1
ATOM 681 C C . LEU A 1 93 ? -0.508 13.620 6.431 1.00 67.50 93 LEU A C 1
ATOM 683 O O . LEU A 1 93 ? -0.211 13.560 7.622 1.00 67.50 93 LEU A O 1
ATOM 687 N N . SER A 1 94 ? -1.175 14.665 5.931 1.00 69.38 94 SER A N 1
ATOM 688 C CA . SER A 1 94 ? -1.655 15.784 6.759 1.00 69.38 94 SER A CA 1
ATOM 689 C C . SER A 1 94 ? -2.960 15.458 7.495 1.00 69.38 94 SER A C 1
ATOM 691 O O . SER A 1 94 ? -3.223 16.022 8.554 1.00 69.38 94 SER A O 1
ATOM 693 N N . ASP A 1 95 ? -3.767 14.536 6.964 1.00 65.06 95 ASP A N 1
ATOM 694 C CA . ASP A 1 95 ? -5.057 14.109 7.529 1.00 65.06 95 ASP A CA 1
ATOM 695 C C . ASP A 1 95 ? -4.898 13.098 8.687 1.00 65.06 95 ASP A C 1
ATOM 697 O O . ASP A 1 95 ? -5.804 12.893 9.500 1.00 65.06 95 ASP A O 1
ATOM 701 N N . THR A 1 96 ? -3.719 12.485 8.855 1.00 55.41 96 THR A N 1
ATOM 702 C CA . THR A 1 96 ? -3.464 11.625 10.017 1.00 55.41 96 THR A CA 1
ATOM 703 C C . THR A 1 96 ? -3.353 12.453 11.297 1.00 55.41 96 THR A C 1
ATOM 705 O O . THR A 1 96 ? -2.271 12.857 11.720 1.00 55.41 96 THR A O 1
ATOM 708 N N . LYS A 1 97 ? -4.489 12.662 11.970 1.00 53.34 97 LYS A N 1
ATOM 709 C CA . LYS A 1 97 ? -4.527 12.974 13.401 1.00 53.34 97 LYS A CA 1
ATOM 710 C C . LYS A 1 97 ? -3.763 11.881 14.158 1.00 53.34 97 LYS A C 1
ATOM 712 O O . LYS A 1 97 ? -4.286 10.792 14.358 1.00 53.34 97 LYS A O 1
ATOM 717 N N . ALA A 1 98 ? -2.541 12.214 14.571 1.00 45.28 98 ALA A N 1
ATOM 718 C CA . ALA A 1 98 ? -1.761 11.566 15.624 1.00 45.28 98 ALA A CA 1
ATOM 719 C C . ALA A 1 98 ? -1.683 10.025 15.563 1.00 45.28 98 ALA A C 1
ATOM 721 O O . ALA A 1 98 ? -2.289 9.332 16.375 1.00 45.28 98 ALA A O 1
ATOM 722 N N . ALA A 1 99 ? -0.878 9.497 14.643 1.00 38.69 99 ALA A N 1
ATOM 723 C CA . ALA A 1 99 ? -0.204 8.209 14.823 1.00 38.69 99 ALA A CA 1
ATOM 724 C C . ALA A 1 99 ? 1.057 8.170 13.944 1.00 38.69 99 ALA A C 1
ATOM 726 O O . ALA A 1 99 ? 1.110 7.467 12.935 1.00 38.69 99 ALA A O 1
ATOM 727 N N . VAL A 1 100 ? 2.039 8.994 14.318 1.00 39.69 100 VAL A N 1
ATOM 728 C CA . VAL A 1 100 ? 3.464 8.730 14.069 1.00 39.69 100 VAL A CA 1
ATOM 729 C C . VAL A 1 100 ? 4.035 8.197 15.372 1.00 39.69 100 VAL A C 1
ATOM 731 O O . VAL A 1 100 ? 3.682 8.788 16.419 1.00 39.69 100 VAL A O 1
#

Radius of gyration: 12.77 Å; chains: 1; bounding box: 25×29×32 Å

pLDDT: mean 75.76, std 8.72, range [38.69, 88.31]

Organism: Diacronema lutheri (NCBI:txid2081491)

Sequence (100 aa):
AVTALVPLLIEGLDDAKDEVKSAARMCAKEIGRTLSGRAVRQCMRALYPALDPSAKPKAKMAALGVLASLCAQKPEGLEYELPDLVPILIEALSDTKAAV

InterPro domains:
  IPR011989 Armadillo-like helical [G3DSA:1.25.10.10] (1-100)
  IPR016024 Armadillo-type fold [SSF48371] (5-99)
  IPR021133 HEAT, type 2 [PS50077] (5-42)

Secondary structure (DSSP, 8-state):
--TTHHHHHHHHHS-S-HHHHHHHHHHHHHHHHHS-HHHHHHHHHHHHHHHSTTS-HHHHHHHHHHHHHHHHH--TTTTTTHHHHHHHHHHHHHS--S--

Foldseek 3Di:
DPLVCLVVLLVQCVDPDPVSVVVSLVVLLVCLQPDDLVVLVVSLVSLVVQLPPPHDLSSNVSSVSSNVSNCVNDVPNCVVVCVVVVVSVVVSVVPDDDDD